Protein AF-A0A6C0G846-F1 (afdb_monomer)

pLDDT: mean 93.67, std 7.58, range [53.44, 97.94]

Secondary structure (DSSP, 8-state):
----SSEEEEE--HHHHHHHHHH-TTTEE--GGGTTSSEEEEETTTS-HHHHHHHHHHHHHHHS-HHHHHHHHHHT--

Sequence (78 aa):
MHQDGQSLVLKVAFEDREFLLELHPAIFYLTDHYRNHPSVLVRLAAVDRHVLQEYIELAWLRCAPKRLAAAYTRNAAD

Nearest PDB structures (foldseek):
  7vee-assembly1_A  TM=5.360E-01  e=2.748E+00  Streptomyces graminofaciens
  2uv8-assembly1_A  TM=5.147E-01  e=2.937E+00  Saccharomyces cerevisiae
  2vkz-assembly1_C  TM=5.151E-01  e=2.937E+00  Saccharomyces cerevisiae
  3hmj-assembly1_C  TM=5.151E-01  e=2.937E+00  Saccharomyces cerevisiae
  4hv0-assembly3_C  TM=2.677E-01  e=4.092E+00  Betalipothrixvirus pozzuoliense

Organism: NCBI:txid2704462

Foldseek 3Di:
DDDPVFKDKFQAAPVVLVVCCVPPVVFWDDDPVCPPPRIIIGGNVRDDPVRVVVRNLVRCLVVPDPVVNVVVVVVVVD

Mean predicted aligned error: 3.37 Å

Structure (mmCIF, N/CA/C/O backbone):
data_AF-A0A6C0G846-F1
#
_entry.id   AF-A0A6C0G846-F1
#
loop_
_atom_site.group_PDB
_atom_site.id
_atom_site.type_symbol
_atom_site.label_atom_id
_atom_site.label_alt_id
_atom_site.label_comp_id
_atom_site.label_asym_id
_atom_site.label_entity_id
_atom_site.label_seq_id
_atom_site.pdbx_PDB_ins_code
_atom_site.Cartn_x
_atom_site.Cartn_y
_atom_site.Cartn_z
_atom_site.occupancy
_atom_site.B_iso_or_equiv
_atom_site.auth_seq_id
_atom_site.auth_comp_id
_atom_site.auth_asym_id
_atom_site.auth_atom_id
_atom_site.pdbx_PDB_model_num
ATOM 1 N N . MET A 1 1 ? -11.411 1.751 -12.864 1.00 63.88 1 MET A N 1
ATOM 2 C CA . MET A 1 1 ? -11.137 0.701 -11.860 1.00 63.88 1 MET A CA 1
ATOM 3 C C . MET A 1 1 ? -10.088 -0.226 -12.462 1.00 63.88 1 MET A C 1
ATOM 5 O O . MET A 1 1 ? -10.277 -0.611 -13.607 1.00 63.88 1 MET A O 1
ATOM 9 N N . HIS A 1 2 ? -8.970 -0.496 -11.780 1.00 75.62 2 HIS A N 1
ATOM 10 C CA . HIS A 1 2 ? -7.942 -1.422 -12.275 1.00 75.62 2 HIS A CA 1
ATOM 11 C C . HIS A 1 2 ? -8.288 -2.840 -11.813 1.00 75.62 2 HIS A C 1
ATOM 13 O O . HIS A 1 2 ? -8.340 -3.091 -10.612 1.00 75.62 2 HIS A O 1
ATOM 19 N N . GLN A 1 3 ? -8.614 -3.723 -12.755 1.00 75.44 3 GLN A N 1
ATOM 20 C CA . GLN A 1 3 ? -9.006 -5.109 -12.493 1.00 75.44 3 GLN A CA 1
ATOM 21 C C . GLN A 1 3 ? -8.397 -6.003 -13.574 1.00 75.44 3 GLN A C 1
ATOM 23 O O . GLN A 1 3 ? -9.057 -6.379 -14.536 1.00 75.44 3 GLN A O 1
ATOM 28 N N . A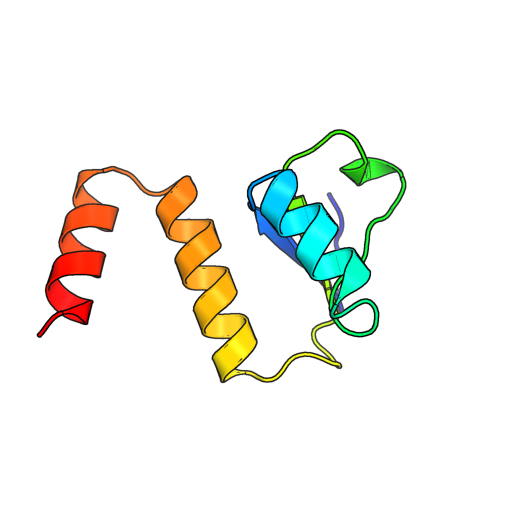SP A 1 4 ? -7.109 -6.290 -13.429 1.00 88.25 4 ASP A N 1
ATOM 29 C CA . ASP A 1 4 ? -6.355 -7.219 -14.280 1.00 88.25 4 ASP A CA 1
ATOM 30 C C . ASP A 1 4 ? -6.307 -8.647 -13.692 1.00 88.25 4 ASP A C 1
ATOM 32 O O . ASP A 1 4 ? -5.812 -9.572 -14.330 1.00 88.25 4 ASP A O 1
ATOM 36 N N . GLY A 1 5 ? -6.806 -8.830 -12.464 1.00 89.75 5 GLY A N 1
ATOM 37 C CA . GLY A 1 5 ? -6.742 -10.089 -11.718 1.00 89.75 5 GLY A CA 1
ATOM 38 C C . GLY A 1 5 ? -5.350 -10.434 -11.179 1.00 89.75 5 GLY A C 1
ATOM 39 O O . GLY A 1 5 ? -5.189 -11.492 -10.582 1.00 89.75 5 GLY A O 1
ATOM 40 N N . GLN A 1 6 ? -4.357 -9.568 -11.377 1.00 93.31 6 GLN A N 1
ATOM 41 C CA . GLN A 1 6 ? -2.962 -9.776 -10.976 1.00 93.31 6 GLN A CA 1
ATOM 42 C C . GLN A 1 6 ? -2.486 -8.726 -9.971 1.00 93.31 6 GLN A C 1
ATOM 44 O O . GLN A 1 6 ? -1.439 -8.901 -9.341 1.00 93.31 6 GLN A O 1
ATOM 49 N N . SER A 1 7 ? -3.263 -7.655 -9.808 1.00 95.56 7 SER A N 1
ATOM 50 C CA . SER A 1 7 ? -2.846 -6.478 -9.068 1.00 95.56 7 SER A CA 1
ATOM 51 C C . SER A 1 7 ? -3.909 -6.013 -8.083 1.00 95.56 7 SER A C 1
ATOM 53 O O . SER A 1 7 ? -5.104 -5.977 -8.385 1.00 95.56 7 SER A O 1
ATOM 55 N N . LEU A 1 8 ? -3.458 -5.617 -6.893 1.00 95.94 8 LEU A N 1
ATOM 56 C CA . LEU A 1 8 ? -4.297 -5.023 -5.856 1.00 95.94 8 LEU A CA 1
ATOM 57 C C . LEU A 1 8 ? -3.938 -3.549 -5.677 1.00 95.94 8 LEU A C 1
ATOM 59 O O . LEU A 1 8 ? -2.767 -3.191 -5.609 1.00 95.94 8 LEU A O 1
ATOM 63 N N . VAL A 1 9 ? -4.947 -2.690 -5.572 1.00 95.94 9 VAL A N 1
ATOM 64 C CA . VAL A 1 9 ? -4.753 -1.261 -5.302 1.00 95.94 9 VAL A CA 1
ATOM 65 C C . VAL A 1 9 ? -4.857 -1.021 -3.803 1.00 95.94 9 VAL A C 1
ATOM 67 O O . VAL A 1 9 ? -5.889 -1.325 -3.205 1.00 95.94 9 VAL A O 1
ATOM 70 N N . LEU A 1 10 ? -3.826 -0.426 -3.207 1.00 96.19 10 LEU A N 1
ATOM 71 C CA . LEU A 1 10 ? -3.796 -0.076 -1.788 1.00 96.19 10 LEU A CA 1
ATOM 72 C C . LEU A 1 10 ? -3.750 1.436 -1.591 1.00 96.19 10 LEU A C 1
ATOM 74 O O . LEU A 1 10 ? -3.043 2.145 -2.305 1.00 96.19 10 LEU A O 1
ATOM 78 N N . LYS A 1 11 ? -4.502 1.932 -0.601 1.00 96.06 11 LYS A N 1
ATOM 79 C CA . LYS A 1 11 ? -4.428 3.329 -0.157 1.00 96.06 11 LYS A CA 1
ATOM 80 C C . LYS A 1 11 ? -3.227 3.508 0.767 1.00 96.06 11 LYS A C 1
ATOM 82 O O . LYS A 1 11 ? -3.143 2.842 1.791 1.00 96.06 11 LYS A O 1
ATOM 87 N N . VAL A 1 12 ? -2.355 4.453 0.439 1.00 95.88 12 VAL A N 1
ATOM 88 C C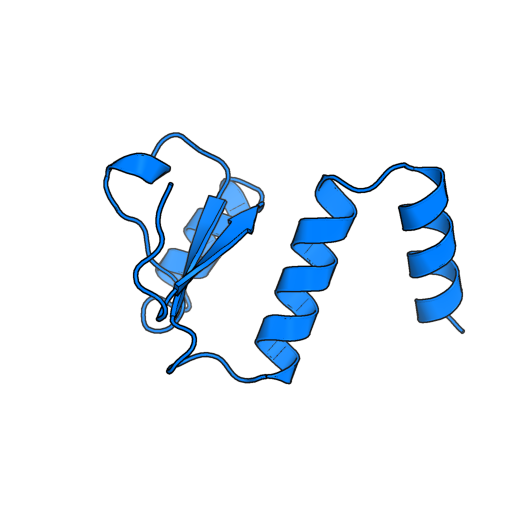A . VAL A 1 12 ? -1.115 4.768 1.174 1.00 95.88 12 VAL A CA 1
ATOM 89 C C . VAL A 1 12 ? -0.931 6.286 1.244 1.00 95.88 12 VAL A C 1
ATOM 91 O O . VAL A 1 12 ? -1.621 7.007 0.522 1.00 95.88 12 VAL A O 1
ATOM 94 N N . ALA A 1 13 ? -0.062 6.815 2.111 1.00 94.69 13 ALA A N 1
ATOM 95 C CA . ALA A 1 13 ? 0.318 8.227 1.995 1.00 94.69 13 ALA A CA 1
ATOM 96 C C . ALA A 1 13 ? 1.137 8.454 0.709 1.00 94.69 13 ALA A C 1
ATOM 98 O O . ALA A 1 13 ? 1.699 7.510 0.160 1.00 94.69 13 ALA A O 1
ATOM 99 N N . PHE A 1 14 ? 1.201 9.694 0.212 1.00 95.19 14 PHE A N 1
ATOM 100 C CA . PHE A 1 14 ? 2.037 10.003 -0.956 1.00 95.19 14 PHE A CA 1
ATOM 101 C 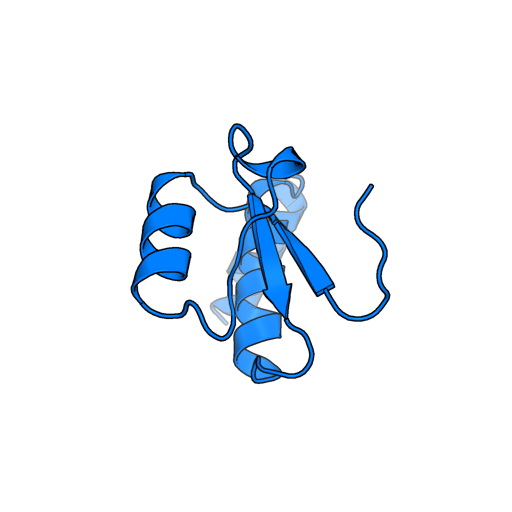C . PHE A 1 14 ? 3.516 9.731 -0.681 1.00 95.19 14 PHE A C 1
ATOM 103 O O . PHE A 1 14 ? 4.178 9.141 -1.520 1.00 95.19 14 PHE A O 1
ATOM 110 N N . GLU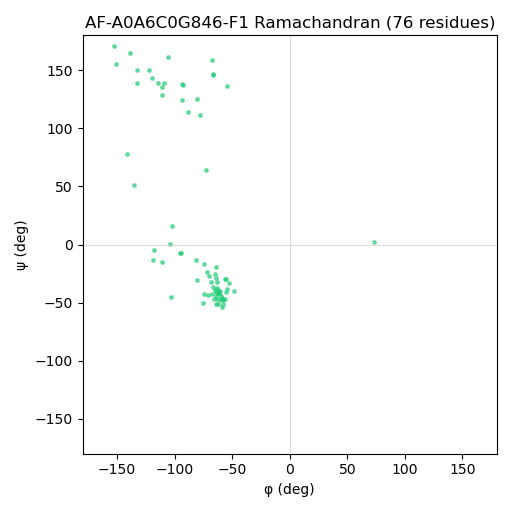 A 1 15 ? 4.004 10.102 0.500 1.00 94.88 15 GLU A N 1
ATOM 111 C CA . GLU A 1 15 ? 5.386 9.846 0.918 1.00 94.88 15 GLU A CA 1
ATOM 112 C C . GLU A 1 15 ? 5.684 8.341 0.910 1.00 94.88 15 GLU A C 1
ATOM 114 O O . GLU A 1 15 ? 6.571 7.902 0.183 1.00 94.88 15 GLU A O 1
ATOM 119 N N . ASP A 1 16 ? 4.869 7.538 1.607 1.00 95.00 16 ASP A N 1
ATOM 120 C CA . ASP A 1 16 ? 4.996 6.074 1.613 1.00 95.00 16 ASP A CA 1
ATOM 121 C C . ASP A 1 16 ? 4.958 5.488 0.199 1.00 95.00 16 ASP A C 1
ATOM 123 O O . ASP A 1 16 ? 5.713 4.577 -0.120 1.00 95.00 16 ASP A O 1
ATOM 127 N N . ARG A 1 17 ? 4.084 6.008 -0.671 1.00 96.62 17 ARG A N 1
ATOM 128 C CA . ARG A 1 17 ? 3.987 5.562 -2.063 1.00 96.62 17 ARG A CA 1
ATOM 129 C C . ARG A 1 17 ? 5.314 5.736 -2.788 1.00 96.62 17 ARG A C 1
ATOM 131 O O . ARG A 1 17 ? 5.760 4.785 -3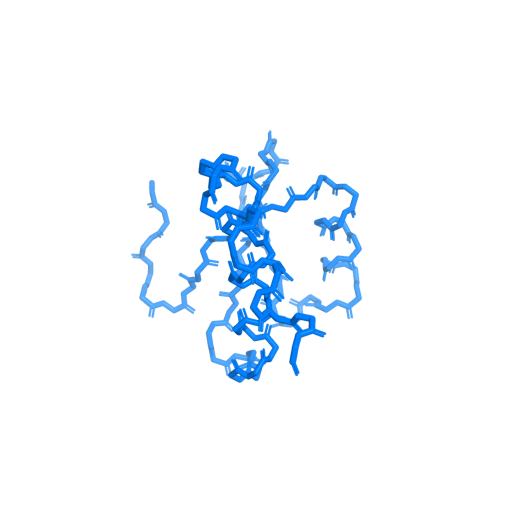.418 1.00 96.62 17 ARG A O 1
ATOM 138 N N . GLU A 1 18 ? 5.917 6.921 -2.721 1.00 96.50 18 GLU A N 1
ATOM 139 C CA . GLU A 1 18 ? 7.194 7.177 -3.393 1.00 96.50 18 GLU A CA 1
ATOM 140 C C . GLU A 1 18 ? 8.297 6.270 -2.830 1.00 96.50 18 GLU A C 1
ATOM 142 O O . GLU A 1 18 ? 9.009 5.636 -3.606 1.00 96.50 18 GLU A O 1
ATOM 147 N N . PHE A 1 19 ? 8.355 6.089 -1.504 1.00 96.94 19 PHE A N 1
ATOM 148 C CA . PHE A 1 19 ? 9.294 5.151 -0.879 1.00 96.94 19 PHE A CA 1
ATOM 149 C C . PHE A 1 19 ? 9.101 3.706 -1.357 1.00 96.94 19 PHE A C 1
ATOM 151 O O . PHE A 1 19 ? 10.075 3.025 -1.671 1.00 96.94 19 PHE A O 1
ATOM 158 N N . LEU A 1 20 ? 7.861 3.221 -1.444 1.00 97.06 20 LEU A N 1
ATOM 159 C CA . LEU A 1 20 ? 7.566 1.862 -1.911 1.00 97.06 20 LEU A CA 1
ATOM 160 C C . LEU A 1 20 ? 7.949 1.662 -3.380 1.00 97.06 20 LEU A C 1
ATOM 162 O O . LEU A 1 20 ? 8.456 0.600 -3.744 1.00 97.06 20 LEU A O 1
ATOM 166 N N . LEU A 1 21 ? 7.718 2.676 -4.218 1.00 97.56 21 LEU A N 1
ATOM 167 C CA . LEU A 1 21 ? 8.101 2.650 -5.630 1.00 97.56 21 LEU A CA 1
ATOM 168 C C . LEU A 1 21 ? 9.620 2.649 -5.807 1.00 97.56 21 LEU A C 1
ATOM 170 O O . LEU A 1 21 ? 10.117 1.978 -6.708 1.00 97.56 21 LEU A O 1
ATOM 174 N N . GLU A 1 22 ? 10.349 3.370 -4.956 1.00 97.94 22 GLU A N 1
ATOM 175 C CA . GLU A 1 22 ? 11.809 3.436 -5.002 1.00 97.94 22 GLU A CA 1
ATOM 176 C C . GLU A 1 22 ? 12.463 2.157 -4.461 1.00 97.94 22 GLU A C 1
ATOM 178 O O . GLU A 1 22 ? 13.314 1.563 -5.124 1.00 97.94 22 GLU A O 1
ATOM 183 N N . LEU A 1 23 ? 12.053 1.700 -3.276 1.00 97.56 23 LEU A N 1
ATOM 184 C CA . LEU A 1 23 ? 12.699 0.582 -2.582 1.00 97.56 23 LEU A CA 1
ATOM 185 C C . LEU A 1 23 ? 12.266 -0.787 -3.113 1.00 97.56 23 LEU A C 1
ATOM 187 O O . LEU A 1 23 ? 13.042 -1.744 -3.085 1.00 97.56 23 LEU A O 1
ATOM 191 N N . HIS A 1 24 ? 11.028 -0.900 -3.597 1.00 97.38 24 HIS A N 1
ATOM 192 C CA . HIS A 1 24 ? 10.421 -2.179 -3.961 1.00 97.38 24 HIS A CA 1
ATOM 193 C C . HIS A 1 24 ? 9.671 -2.140 -5.314 1.00 97.38 24 HIS A C 1
ATOM 195 O O . HIS A 1 24 ? 8.540 -2.633 -5.402 1.00 97.38 24 HIS A O 1
ATOM 201 N N . PRO A 1 25 ? 10.290 -1.661 -6.415 1.00 97.62 25 PRO A N 1
ATOM 202 C CA . PRO A 1 25 ? 9.628 -1.504 -7.721 1.00 97.62 25 PRO A CA 1
ATOM 203 C C . PRO A 1 25 ? 9.174 -2.826 -8.369 1.00 97.62 25 PRO A C 1
ATOM 205 O O . PRO A 1 25 ? 8.319 -2.842 -9.258 1.00 97.62 25 PRO A O 1
ATOM 208 N N . ALA A 1 26 ? 9.739 -3.961 -7.945 1.00 97.31 26 ALA A N 1
ATOM 209 C CA . ALA A 1 26 ? 9.298 -5.284 -8.391 1.00 97.31 26 ALA A CA 1
ATOM 210 C C . ALA A 1 26 ? 7.932 -5.679 -7.802 1.00 97.31 26 ALA A C 1
ATOM 212 O O . ALA A 1 26 ? 7.228 -6.500 -8.385 1.00 97.31 26 ALA A O 1
ATOM 213 N N . ILE A 1 27 ? 7.555 -5.091 -6.665 1.00 97.75 27 ILE A N 1
ATOM 214 C CA . ILE A 1 27 ? 6.313 -5.378 -5.943 1.00 97.75 27 ILE A CA 1
ATOM 215 C C . ILE A 1 27 ? 5.297 -4.263 -6.188 1.00 97.75 27 ILE A C 1
ATOM 217 O O . ILE A 1 27 ? 4.134 -4.543 -6.485 1.00 97.75 27 ILE A O 1
ATOM 221 N N . PHE A 1 28 ? 5.739 -3.009 -6.104 1.00 97.81 28 PHE A N 1
ATOM 222 C CA . PHE A 1 28 ? 4.889 -1.829 -6.176 1.00 97.81 28 PHE A CA 1
ATOM 223 C C . PHE A 1 28 ? 5.097 -1.066 -7.475 1.00 97.81 28 PHE A C 1
ATOM 225 O O . PHE A 1 28 ? 6.219 -0.895 -7.943 1.00 97.81 28 PHE A O 1
ATOM 232 N N . TYR A 1 29 ? 4.009 -0.580 -8.063 1.00 97.38 29 TYR A N 1
ATOM 233 C CA . TYR A 1 29 ? 4.076 0.218 -9.282 1.00 97.38 29 TYR A CA 1
ATOM 234 C C . TYR A 1 29 ? 2.897 1.186 -9.402 1.00 97.38 29 TYR A C 1
ATOM 236 O O . TYR A 1 29 ? 1.921 1.127 -8.647 1.00 97.38 29 TYR A O 1
ATOM 244 N N . LEU A 1 30 ? 2.991 2.080 -10.386 1.00 96.50 30 LEU A N 1
ATOM 245 C CA . LEU A 1 30 ? 1.905 2.957 -10.804 1.00 96.50 30 LEU A CA 1
ATOM 246 C C . LEU A 1 30 ? 1.591 2.765 -12.282 1.00 96.50 30 LEU A C 1
ATOM 248 O O . LEU A 1 30 ? 2.458 2.489 -13.106 1.00 96.50 30 LEU A O 1
ATOM 252 N N . THR A 1 31 ? 0.327 2.990 -12.611 1.00 94.19 31 THR A N 1
ATOM 253 C CA . THR A 1 31 ? -0.106 3.339 -13.967 1.00 94.19 31 THR A CA 1
ATOM 254 C C . THR A 1 31 ? -0.446 4.824 -13.993 1.00 94.19 31 THR A C 1
ATOM 256 O O . THR A 1 31 ? -0.787 5.377 -12.943 1.00 94.19 31 THR A O 1
ATOM 259 N N . ASP A 1 32 ? -0.496 5.446 -15.170 1.00 93.62 32 ASP A N 1
ATOM 260 C CA . ASP A 1 32 ? -0.834 6.873 -15.296 1.00 93.62 32 ASP A CA 1
ATOM 261 C C . ASP A 1 32 ? -2.141 7.268 -14.591 1.00 93.62 32 ASP A C 1
ATOM 263 O O . ASP A 1 32 ? -2.217 8.343 -13.999 1.00 93.62 32 ASP A O 1
ATOM 267 N N . HIS A 1 33 ? -3.128 6.366 -14.542 1.00 92.75 33 HIS A N 1
ATOM 268 C CA . HIS A 1 33 ? -4.390 6.578 -13.827 1.00 92.75 33 HIS A CA 1
ATOM 269 C C . HIS A 1 33 ? -4.228 6.919 -12.329 1.00 92.75 33 HIS A C 1
ATOM 271 O O . HIS A 1 33 ? -5.063 7.631 -11.778 1.00 92.75 33 HIS A O 1
ATOM 277 N N . TYR A 1 34 ? -3.168 6.443 -11.665 1.00 93.00 34 TYR A N 1
ATOM 278 C CA . TYR A 1 34 ? -2.964 6.599 -10.215 1.00 93.00 34 TYR A CA 1
ATOM 279 C C . TYR A 1 34 ? -1.925 7.663 -9.840 1.00 93.00 34 TYR A C 1
ATOM 281 O O . TYR A 1 34 ? -1.705 7.904 -8.654 1.00 93.00 34 TYR A O 1
ATOM 289 N N . ARG A 1 35 ? -1.310 8.344 -10.816 1.00 91.38 35 ARG A N 1
ATOM 290 C CA . ARG A 1 35 ? -0.200 9.284 -10.579 1.00 91.38 35 ARG A CA 1
ATOM 291 C C . ARG A 1 35 ? -0.535 10.374 -9.553 1.00 91.38 35 ARG A C 1
ATOM 293 O O . ARG A 1 35 ? 0.287 10.674 -8.690 1.00 91.38 35 ARG A O 1
ATOM 300 N N . ASN A 1 36 ? -1.767 10.881 -9.577 1.00 93.75 36 ASN A N 1
ATOM 301 C CA . ASN A 1 36 ? -2.230 11.966 -8.702 1.00 93.75 36 ASN A CA 1
ATOM 302 C C . ASN A 1 36 ? -3.088 11.483 -7.518 1.00 93.75 36 ASN A C 1
ATOM 304 O O . ASN A 1 36 ? -3.803 12.281 -6.918 1.00 93.75 36 ASN A O 1
ATOM 308 N N . HIS A 1 37 ? -3.063 10.186 -7.191 1.00 92.62 37 HIS A N 1
ATOM 309 C CA . HIS A 1 37 ? -3.871 9.612 -6.115 1.00 92.62 37 HIS A CA 1
ATOM 310 C C . HIS A 1 37 ? -2.984 8.977 -5.027 1.00 92.62 37 HIS A C 1
ATOM 312 O O . HIS A 1 37 ? -1.980 8.347 -5.371 1.00 92.62 37 HIS A O 1
ATOM 318 N N . PRO A 1 38 ? -3.353 9.069 -3.732 1.00 95.06 38 PRO A N 1
ATOM 319 C CA . PRO A 1 38 ? -2.647 8.416 -2.623 1.00 95.06 38 PRO A CA 1
ATOM 320 C C . PRO A 1 38 ? -2.893 6.897 -2.626 1.00 95.06 38 PRO A C 1
ATOM 322 O O . PRO A 1 38 ? -3.587 6.325 -1.778 1.00 95.06 38 PRO A O 1
ATOM 325 N N . SER A 1 39 ? -2.426 6.223 -3.673 1.00 96.00 39 SER A N 1
ATOM 326 C CA . SER A 1 39 ? -2.555 4.782 -3.854 1.00 96.00 39 SER A CA 1
ATOM 327 C C . SER A 1 39 ? -1.410 4.214 -4.668 1.00 96.00 39 SER A C 1
ATOM 329 O O . SER A 1 39 ? -0.812 4.915 -5.480 1.00 96.00 39 SER A O 1
ATOM 331 N N . VAL A 1 40 ? -1.157 2.928 -4.468 1.00 97.19 40 VAL A N 1
ATOM 332 C CA . VAL A 1 40 ? -0.140 2.153 -5.172 1.00 97.19 40 VAL A CA 1
ATOM 333 C C . VAL A 1 40 ? -0.745 0.838 -5.652 1.00 97.19 40 VAL A C 1
ATOM 335 O O . VAL A 1 40 ? -1.686 0.332 -5.033 1.00 97.19 40 VAL A O 1
ATOM 338 N N . LEU A 1 41 ? -0.244 0.299 -6.762 1.00 97.50 41 LEU A N 1
ATOM 339 C CA . LEU A 1 41 ? -0.593 -1.047 -7.204 1.00 97.50 41 LEU A CA 1
ATOM 340 C C . LEU A 1 41 ? 0.443 -2.038 -6.682 1.00 97.50 41 LEU A C 1
ATOM 342 O O . LEU A 1 41 ? 1.639 -1.769 -6.747 1.00 97.50 41 LEU A O 1
ATOM 346 N N . VAL A 1 42 ? -0.027 -3.186 -6.206 1.00 97.81 42 VAL A N 1
ATOM 347 C CA . VAL A 1 42 ? 0.788 -4.301 -5.721 1.00 97.81 42 VAL A CA 1
ATOM 348 C C . VAL A 1 42 ? 0.664 -5.464 -6.690 1.00 97.81 42 VAL A C 1
ATOM 350 O O . VAL A 1 42 ? -0.452 -5.884 -6.991 1.00 97.81 42 VAL A O 1
ATOM 353 N N . ARG A 1 43 ? 1.791 -6.014 -7.145 1.00 97.38 43 ARG A N 1
ATOM 354 C CA . ARG A 1 43 ? 1.826 -7.241 -7.950 1.00 97.38 43 ARG A CA 1
ATOM 355 C C . ARG A 1 43 ? 1.644 -8.454 -7.047 1.00 97.38 43 ARG A C 1
ATOM 357 O O . ARG A 1 43 ? 2.548 -8.801 -6.288 1.00 97.38 43 ARG A O 1
ATOM 364 N N . LEU A 1 44 ? 0.508 -9.138 -7.166 1.00 96.75 44 LEU A N 1
ATOM 365 C CA . LEU A 1 44 ? 0.177 -10.282 -6.307 1.00 96.75 44 LEU A CA 1
ATOM 366 C C . LEU A 1 44 ? 1.145 -11.459 -6.484 1.00 96.75 44 LEU A C 1
ATOM 368 O O . LEU A 1 44 ? 1.392 -12.192 -5.536 1.00 96.75 44 LEU A O 1
ATOM 372 N N . ALA A 1 45 ? 1.729 -11.613 -7.674 1.00 96.88 45 ALA A N 1
ATOM 373 C CA . ALA A 1 45 ? 2.700 -12.668 -7.957 1.00 96.88 45 ALA A CA 1
ATOM 374 C C . ALA A 1 45 ? 4.091 -12.434 -7.332 1.00 96.88 45 ALA A C 1
ATOM 376 O O . ALA A 1 45 ? 4.889 -13.365 -7.284 1.00 96.88 45 ALA A O 1
ATOM 377 N N . ALA A 1 46 ? 4.404 -11.206 -6.901 1.00 97.50 46 ALA A N 1
ATOM 378 C CA . ALA A 1 46 ? 5.737 -10.828 -6.418 1.00 97.50 46 ALA A CA 1
ATOM 379 C C . ALA A 1 46 ? 5.786 -10.534 -4.911 1.00 97.50 46 ALA A C 1
ATOM 381 O O . ALA A 1 46 ? 6.872 -10.445 -4.342 1.00 97.50 46 ALA A O 1
ATOM 382 N N . VAL A 1 47 ? 4.631 -10.344 -4.271 1.00 97.56 47 VAL A N 1
ATOM 383 C CA . VAL A 1 47 ? 4.536 -9.984 -2.854 1.00 97.56 47 VAL A CA 1
ATOM 384 C C . VAL A 1 47 ? 4.408 -11.232 -1.981 1.00 97.56 47 VAL A C 1
ATOM 386 O O . VAL A 1 47 ? 3.644 -12.144 -2.298 1.00 97.56 47 VAL A O 1
ATOM 389 N N . ASP A 1 48 ? 5.130 -11.267 -0.859 1.00 97.38 48 ASP A N 1
ATOM 390 C CA . ASP A 1 48 ? 4.901 -12.290 0.163 1.00 97.38 48 ASP A CA 1
ATOM 391 C C . ASP A 1 48 ? 3.522 -12.106 0.813 1.00 97.38 48 ASP A C 1
ATOM 393 O O . ASP A 1 48 ? 3.041 -10.985 0.995 1.00 97.38 48 ASP A O 1
ATOM 397 N N . ARG A 1 49 ? 2.879 -13.211 1.198 1.00 96.38 49 ARG A N 1
ATOM 398 C CA . ARG A 1 49 ? 1.534 -13.184 1.782 1.00 96.38 49 ARG A CA 1
ATOM 399 C C . ARG A 1 49 ? 1.465 -12.379 3.084 1.00 96.38 49 ARG A C 1
ATOM 401 O O . ARG A 1 49 ? 0.471 -11.685 3.284 1.00 96.38 49 ARG A O 1
ATOM 408 N N . HIS A 1 50 ? 2.465 -12.476 3.959 1.00 96.44 50 HIS A N 1
ATOM 409 C CA . HIS A 1 50 ? 2.476 -11.760 5.239 1.00 96.44 50 HIS A CA 1
ATOM 410 C C . HIS A 1 50 ? 2.682 -10.266 5.010 1.00 96.44 50 HIS A C 1
ATOM 412 O O . HIS A 1 50 ? 1.922 -9.456 5.528 1.00 96.44 50 HIS A O 1
ATOM 418 N N . VAL A 1 51 ? 3.614 -9.916 4.121 1.00 94.44 51 VAL A N 1
ATOM 419 C CA . VAL A 1 51 ? 3.849 -8.527 3.705 1.00 94.44 51 VAL A CA 1
ATOM 420 C C . VAL A 1 51 ? 2.581 -7.920 3.093 1.00 94.44 51 VAL A C 1
ATOM 422 O O . VAL A 1 51 ? 2.175 -6.814 3.441 1.00 94.44 51 VAL A O 1
ATOM 425 N N . LEU A 1 52 ? 1.903 -8.652 2.203 1.00 96.50 52 LEU A N 1
ATOM 426 C CA . LEU A 1 52 ? 0.644 -8.197 1.614 1.00 96.50 52 LEU A CA 1
ATOM 427 C C . LEU A 1 52 ? -0.436 -7.983 2.679 1.00 96.50 52 LEU A C 1
ATOM 429 O O . LEU A 1 52 ? -1.177 -7.003 2.605 1.00 96.50 52 LEU A O 1
ATOM 433 N N . GLN A 1 53 ? -0.529 -8.889 3.651 1.00 96.69 53 GLN A N 1
ATOM 434 C CA . GLN A 1 53 ? -1.480 -8.776 4.748 1.00 96.69 53 GLN A CA 1
ATOM 435 C C . GLN A 1 53 ? -1.233 -7.495 5.562 1.00 96.69 53 GLN A C 1
ATOM 437 O O . GLN A 1 53 ? -2.171 -6.721 5.748 1.00 96.69 53 GLN A O 1
ATOM 442 N N . GLU A 1 54 ? 0.013 -7.211 5.945 1.00 94.69 54 GLU A N 1
ATOM 443 C CA . GLU A 1 54 ? 0.379 -5.984 6.668 1.00 94.69 54 GLU A CA 1
ATOM 444 C C . GLU A 1 54 ? -0.043 -4.723 5.900 1.00 94.69 54 GLU A C 1
ATOM 446 O O . GLU A 1 54 ? -0.694 -3.832 6.451 1.00 94.69 54 GLU A O 1
ATOM 451 N N . TYR A 1 55 ? 0.245 -4.652 4.597 1.00 95.75 55 TYR A N 1
ATOM 452 C CA . TYR A 1 55 ? -0.142 -3.487 3.799 1.00 95.75 55 TYR A CA 1
ATOM 453 C C . TYR A 1 55 ? -1.658 -3.361 3.602 1.00 95.75 55 TYR A C 1
ATOM 455 O O . TYR A 1 55 ? -2.166 -2.239 3.530 1.00 95.75 55 TYR A O 1
ATOM 463 N N . ILE A 1 56 ? -2.400 -4.471 3.533 1.00 96.62 56 ILE A N 1
ATOM 464 C CA . ILE A 1 56 ? -3.870 -4.442 3.507 1.00 96.62 56 ILE A CA 1
ATOM 465 C C . ILE A 1 56 ? -4.408 -3.867 4.818 1.00 96.62 56 ILE A C 1
ATOM 467 O O . ILE A 1 56 ? -5.300 -3.018 4.789 1.00 96.62 56 ILE A O 1
ATOM 471 N N . GLU A 1 57 ? -3.864 -4.292 5.955 1.00 96.19 57 GLU A N 1
ATOM 472 C CA . GLU A 1 57 ? -4.269 -3.807 7.274 1.00 96.19 57 GLU A CA 1
ATOM 473 C C . GLU A 1 57 ? -3.974 -2.312 7.432 1.00 96.19 57 GLU A C 1
ATOM 475 O O . GLU A 1 57 ? -4.865 -1.542 7.802 1.00 96.19 57 GLU A O 1
ATOM 480 N N . LEU A 1 58 ? -2.770 -1.871 7.052 1.00 94.50 58 LEU A N 1
ATOM 481 C CA . LEU A 1 58 ? -2.401 -0.455 7.037 1.00 94.50 58 LEU A CA 1
ATOM 482 C C . LEU A 1 58 ? -3.328 0.358 6.126 1.00 94.50 58 LEU A C 1
ATOM 484 O O . LEU A 1 58 ? -3.848 1.397 6.537 1.00 94.50 58 LEU A O 1
ATOM 488 N N . ALA A 1 59 ? -3.590 -0.117 4.905 1.00 96.50 59 ALA A N 1
ATOM 489 C CA . ALA A 1 59 ? -4.490 0.555 3.973 1.00 96.50 59 ALA A CA 1
ATOM 490 C C . ALA A 1 59 ? -5.928 0.632 4.512 1.00 96.50 59 ALA A C 1
ATOM 492 O O . ALA A 1 59 ? -6.591 1.663 4.357 1.00 96.50 59 ALA A O 1
ATOM 493 N N . TRP A 1 60 ? -6.405 -0.427 5.171 1.00 96.88 60 TRP A N 1
ATOM 494 C CA . TRP A 1 60 ? -7.722 -0.463 5.797 1.00 96.88 60 TRP A CA 1
ATOM 495 C C . TRP A 1 60 ? -7.818 0.520 6.961 1.00 96.88 60 TRP A C 1
AT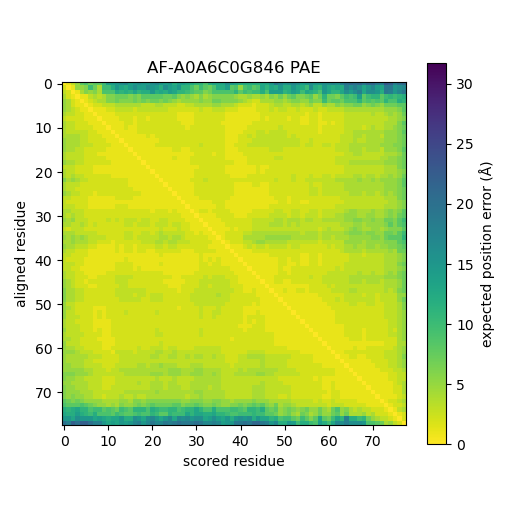OM 497 O O . TRP A 1 60 ? -8.762 1.309 6.993 1.00 96.88 60 TRP A O 1
ATOM 507 N N . LEU A 1 61 ? -6.831 0.559 7.864 1.00 95.88 61 LEU A N 1
ATOM 508 C CA . LEU A 1 61 ? -6.805 1.484 9.005 1.00 95.88 61 LEU A CA 1
ATOM 509 C C . LEU A 1 61 ? -6.931 2.954 8.577 1.00 95.88 61 LEU A C 1
ATOM 511 O O . LEU A 1 61 ? -7.525 3.755 9.297 1.00 95.88 61 LEU A O 1
ATOM 515 N N . ARG A 1 62 ? -6.456 3.310 7.376 1.00 93.38 62 ARG A N 1
ATOM 516 C CA . ARG A 1 62 ? -6.582 4.670 6.821 1.00 93.38 62 ARG A CA 1
ATOM 517 C C . ARG A 1 62 ? -8.004 5.054 6.421 1.00 93.38 62 ARG A C 1
ATOM 519 O O . ARG A 1 62 ? -8.312 6.243 6.370 1.00 93.38 62 ARG A O 1
ATOM 526 N N . CYS A 1 63 ? -8.858 4.093 6.078 1.00 94.00 63 CYS A N 1
ATOM 527 C CA . CYS A 1 63 ? -10.239 4.364 5.663 1.00 94.00 63 CYS A CA 1
ATOM 528 C C . CYS A 1 63 ? -11.302 3.750 6.578 1.00 94.00 63 CYS A C 1
ATOM 530 O O . CYS A 1 63 ? -12.492 3.985 6.369 1.00 94.00 63 CYS A O 1
ATOM 532 N N . ALA A 1 64 ? -10.894 2.969 7.574 1.00 96.44 64 ALA A N 1
ATOM 533 C CA . ALA A 1 64 ? -11.788 2.327 8.516 1.00 96.44 64 ALA A CA 1
ATOM 534 C C . ALA A 1 64 ? -12.508 3.359 9.404 1.00 96.44 64 ALA A C 1
ATOM 536 O O . ALA A 1 64 ? -11.927 4.371 9.808 1.00 96.44 64 ALA A O 1
ATOM 537 N N . PRO A 1 65 ? -13.770 3.098 9.791 1.00 97.81 65 PRO A N 1
ATOM 538 C CA . PRO A 1 65 ? -14.428 3.857 10.845 1.00 97.81 65 PRO A CA 1
ATOM 539 C C . PRO A 1 65 ? -13.596 3.841 12.134 1.00 97.81 65 PRO A C 1
ATOM 541 O O . PRO A 1 65 ? -13.147 2.778 12.564 1.00 97.81 65 PRO A O 1
ATOM 544 N N . LYS A 1 66 ? -13.468 4.995 12.806 1.00 96.31 66 LYS A N 1
ATOM 545 C CA . LYS A 1 66 ? -12.633 5.165 14.016 1.00 96.31 66 LYS A CA 1
ATOM 546 C C . LYS A 1 66 ? -12.851 4.076 15.072 1.00 96.31 66 LYS A C 1
ATOM 548 O O . LYS A 1 66 ? -11.894 3.598 15.668 1.00 96.31 66 LYS A O 1
ATOM 553 N N . ARG A 1 67 ? -14.107 3.662 15.282 1.00 97.62 67 ARG A N 1
ATOM 554 C CA . ARG A 1 67 ? -14.466 2.609 16.246 1.00 97.62 67 ARG A CA 1
ATOM 555 C C . ARG A 1 67 ? -13.867 1.248 15.880 1.00 97.62 67 ARG A C 1
ATOM 557 O O . ARG A 1 67 ? -13.424 0.538 16.773 1.00 97.62 67 ARG A O 1
ATOM 564 N N . LEU A 1 68 ? -13.868 0.888 14.594 1.00 97.75 68 LEU A N 1
ATOM 565 C CA . LEU A 1 68 ? -13.313 -0.382 14.121 1.00 97.75 68 LEU A CA 1
ATOM 566 C C . LEU A 1 68 ? -11.787 -0.354 14.134 1.00 97.75 68 LEU A C 1
ATOM 568 O O . LEU A 1 68 ? -11.185 -1.304 14.616 1.00 97.75 68 LEU A O 1
ATOM 572 N N . ALA A 1 69 ? -11.179 0.750 13.692 1.00 96.81 69 ALA A N 1
ATOM 573 C CA . ALA A 1 69 ? -9.731 0.928 13.766 1.00 96.81 69 ALA A CA 1
ATOM 574 C C . ALA A 1 69 ? -9.227 0.811 15.216 1.00 96.81 69 ALA A C 1
ATOM 576 O O . ALA A 1 69 ? -8.326 0.031 15.494 1.00 96.81 69 ALA A O 1
ATOM 577 N N . ALA A 1 70 ? -9.875 1.502 16.162 1.00 95.69 70 ALA A N 1
ATOM 578 C CA . ALA A 1 70 ? -9.502 1.443 17.574 1.00 95.69 70 ALA A CA 1
ATOM 579 C C . ALA A 1 70 ? -9.664 0.041 18.189 1.00 95.69 70 ALA A C 1
ATOM 581 O O . ALA A 1 70 ? -8.853 -0.355 19.022 1.00 95.69 70 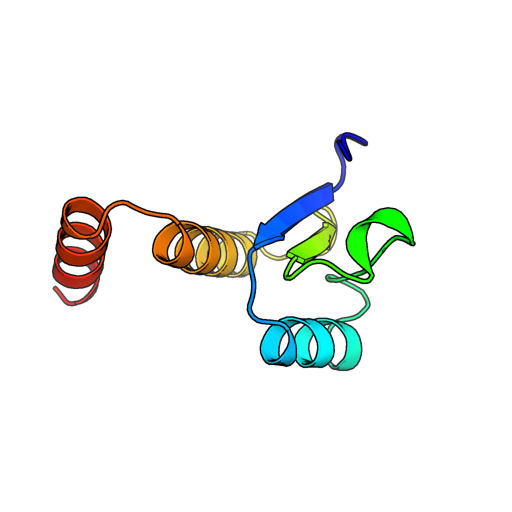ALA A O 1
ATOM 582 N N . ALA A 1 71 ? -10.703 -0.707 17.798 1.00 96.44 71 ALA A N 1
ATOM 583 C CA . ALA A 1 71 ? -10.884 -2.087 18.245 1.00 96.44 71 ALA A CA 1
ATOM 584 C C . ALA A 1 71 ? -9.803 -3.016 17.669 1.00 96.44 71 ALA A C 1
ATOM 586 O O . ALA A 1 71 ? -9.252 -3.829 18.401 1.00 96.44 71 ALA A O 1
ATOM 587 N N . TYR A 1 72 ? -9.466 -2.856 16.386 1.00 94.81 72 TYR A N 1
ATOM 588 C CA . TYR A 1 72 ? -8.423 -3.639 15.726 1.00 94.81 72 TYR A CA 1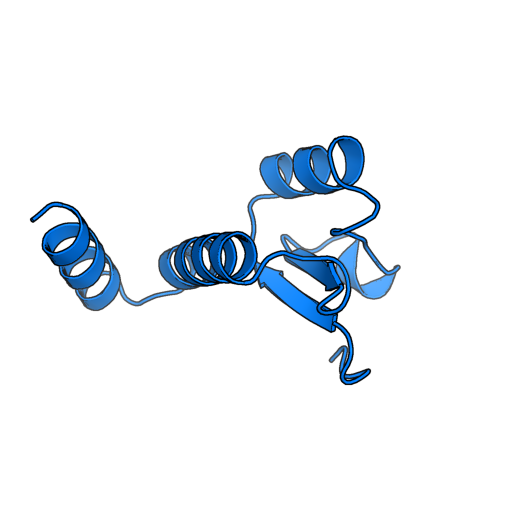
ATOM 589 C C . TYR A 1 72 ? -7.046 -3.412 16.354 1.00 94.81 72 TYR A C 1
ATOM 591 O O . TYR A 1 72 ? -6.391 -4.363 16.762 1.00 94.81 72 TYR A O 1
ATOM 599 N N . THR A 1 73 ? -6.635 -2.148 16.504 1.00 92.69 73 THR A N 1
ATOM 600 C CA . THR A 1 73 ? -5.331 -1.800 17.089 1.00 92.69 73 THR A CA 1
ATOM 601 C C . THR A 1 73 ? -5.206 -2.256 18.540 1.00 92.69 73 THR A C 1
ATOM 603 O O . THR A 1 73 ? -4.116 -2.617 18.962 1.00 92.69 73 THR A O 1
ATOM 606 N N . ARG A 1 74 ? -6.308 -2.270 19.302 1.00 93.94 74 ARG A N 1
ATOM 607 C CA . ARG A 1 74 ? -6.314 -2.822 20.661 1.00 93.94 74 ARG A CA 1
ATOM 608 C C . ARG A 1 74 ? -6.032 -4.322 20.649 1.00 93.94 74 ARG A C 1
ATOM 610 O O . ARG A 1 74 ? -5.114 -4.750 21.324 1.00 93.94 74 ARG A O 1
ATOM 617 N N . ASN A 1 75 ? -6.770 -5.078 19.838 1.00 88.69 75 ASN A N 1
ATOM 618 C CA . ASN A 1 75 ? -6.614 -6.530 19.749 1.00 88.69 75 ASN A CA 1
ATOM 619 C C . ASN A 1 75 ? -5.246 -6.959 19.192 1.00 88.69 75 ASN A C 1
ATOM 621 O O . ASN A 1 75 ? -4.827 -8.078 19.436 1.00 88.69 75 ASN A O 1
ATOM 625 N N . ALA A 1 76 ? -4.588 -6.107 18.401 1.00 81.12 76 ALA A N 1
ATOM 626 C CA . ALA A 1 76 ? -3.251 -6.366 17.866 1.00 81.12 76 ALA A CA 1
ATOM 627 C C . ALA A 1 76 ? -2.116 -6.053 18.863 1.00 81.12 76 ALA A C 1
ATOM 629 O O . ALA A 1 76 ? -0.969 -6.398 18.596 1.00 81.12 76 ALA A O 1
ATOM 630 N N . ALA A 1 77 ? -2.413 -5.354 19.965 1.00 69.81 77 ALA A N 1
ATOM 631 C CA . ALA A 1 77 ? -1.453 -5.025 21.020 1.00 69.81 77 ALA A CA 1
ATOM 632 C C . ALA A 1 77 ? -1.479 -6.023 22.197 1.00 69.81 77 ALA A C 1
ATOM 634 O O . ALA A 1 77 ? -0.627 -5.918 23.081 1.00 69.81 77 ALA A O 1
ATOM 635 N N . ASP A 1 78 ? -2.447 -6.945 22.193 1.00 53.44 78 ASP A N 1
ATOM 636 C CA . ASP A 1 78 ? -2.620 -8.049 23.147 1.00 53.44 78 ASP A CA 1
ATOM 637 C C . ASP A 1 78 ? -1.968 -9.339 22.611 1.00 53.44 78 ASP A C 1
ATOM 639 O O . ASP A 1 78 ? -1.407 -10.102 23.434 1.00 53.44 78 ASP A O 1
#

Solvent-accessible surface area (backbone atoms only — not comparable to full-atom values): 4595 Å² total; per-residue (Å²): 135,88,79,82,86,49,55,47,81,39,53,46,5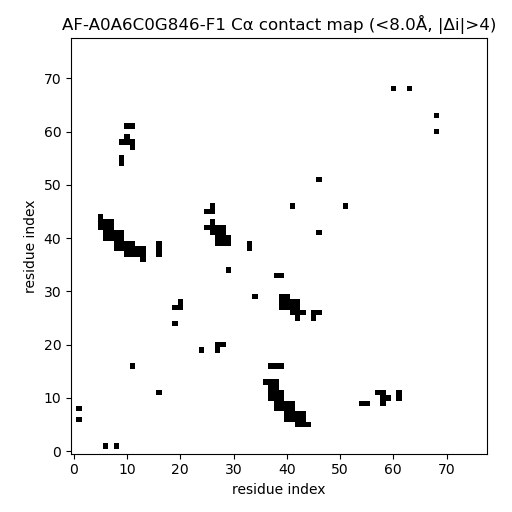4,62,68,57,41,54,49,41,41,70,79,37,53,83,32,26,47,81,54,83,93,37,73,93,46,53,45,37,35,35,34,60,90,61,48,53,69,67,62,49,48,54,51,50,52,56,24,43,56,75,73,44,58,69,72,57,36,55,51,51,57,52,66,73,75,109

Radius of gyration: 13.32 Å; Cα contacts (8 Å, |Δi|>4): 73; chains: 1; bounding box: 27×25×38 Å